Protein AF-A0A7R9LBC0-F1 (afdb_monomer_lite)

InterPro domains:
  IPR001597 Aromatic amino acid beta-eliminating lyase/threonine aldolase [PF01212] (1-96)
  IPR015421 Pyridoxal phosphate-dependent transferase, major domain [G3DSA:3.40.640.10] (1-80)
  IPR015424 Pyridoxal phosphate-dependent transferase [SSF53383] (1-97)

Radius of gyration: 15.35 Å; chains: 1; bounding box: 32×30×43 Å

Foldseek 3Di:
DEPQPLLLVCLVVVNDSCRVCVVPQKYKYWCVDQLPQVGDIDIDHDPVVVVVVVVVCVVVPVPDDVCVVRCVSSVVSVVPRSNCSVVVVVVVVVVVVD

Structure (mmCIF, N/CA/C/O backbone):
data_AF-A0A7R9LBC0-F1
#
_entry.id   AF-A0A7R9LBC0-F1
#
loop_
_atom_site.group_PDB
_atom_site.id
_atom_site.type_symbol
_atom_site.label_atom_id
_atom_site.label_alt_id
_atom_site.label_comp_id
_atom_site.label_asym_id
_atom_site.label_entity_id
_atom_site.label_seq_id
_atom_site.pdbx_PDB_ins_code
_atom_site.Cartn_x
_atom_site.Cartn_y
_atom_site.Cartn_z
_atom_site.occupancy
_atom_site.B_iso_or_equiv
_atom_site.auth_seq_id
_atom_site.auth_comp_id
_atom_site.auth_asym_id
_atom_site.auth_atom_id
_atom_site.pdbx_PDB_model_num
ATOM 1 N N . MET A 1 1 ? -5.885 -10.449 4.387 1.00 94.44 1 MET A N 1
ATOM 2 C CA . MET A 1 1 ? -4.957 -10.825 3.301 1.00 94.44 1 MET A CA 1
ATOM 3 C C . MET A 1 1 ? -3.695 -9.987 3.382 1.00 94.44 1 MET A C 1
ATOM 5 O O . MET A 1 1 ? -3.798 -8.767 3.502 1.00 94.44 1 MET A O 1
ATOM 9 N N . ASP A 1 2 ? -2.527 -10.626 3.306 1.00 97.1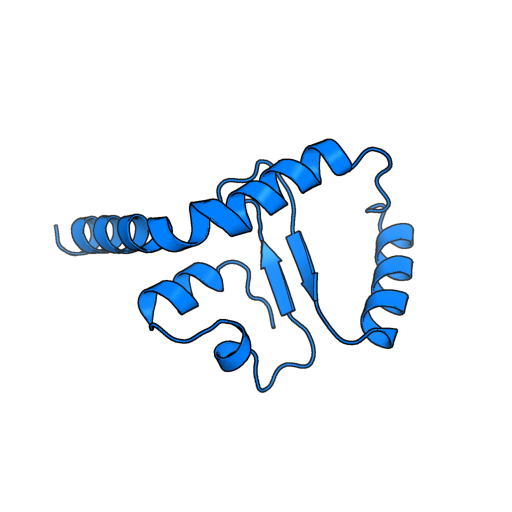2 2 ASP A N 1
ATOM 10 C CA . ASP A 1 2 ? -1.287 -9.917 2.987 1.00 97.12 2 ASP A CA 1
ATOM 11 C C . ASP A 1 2 ? -1.244 -9.658 1.476 1.00 97.12 2 ASP A C 1
ATOM 13 O O . ASP A 1 2 ? -1.139 -10.574 0.665 1.00 97.12 2 ASP A O 1
ATOM 17 N N . GLY A 1 3 ? -1.399 -8.392 1.107 1.00 96.94 3 GLY A N 1
ATOM 18 C CA . GLY A 1 3 ? -1.359 -7.886 -0.254 1.00 96.94 3 GLY A CA 1
ATOM 19 C C . GLY A 1 3 ? -0.141 -7.002 -0.502 1.00 96.94 3 GLY A C 1
ATOM 20 O O . GLY A 1 3 ? -0.249 -6.017 -1.229 1.00 96.94 3 GLY A O 1
ATOM 21 N N . ALA A 1 4 ? 1.024 -7.319 0.076 1.00 97.38 4 ALA A N 1
ATOM 22 C CA . ALA A 1 4 ? 2.254 -6.535 -0.082 1.00 97.38 4 ALA A CA 1
ATOM 23 C C . ALA A 1 4 ? 2.584 -6.141 -1.539 1.00 97.38 4 ALA A C 1
ATOM 25 O O . ALA A 1 4 ? 3.193 -5.094 -1.755 1.00 97.38 4 ALA A O 1
ATOM 26 N N . ARG A 1 5 ? 2.182 -6.956 -2.527 1.00 97.12 5 ARG A N 1
ATOM 27 C CA . ARG A 1 5 ? 2.307 -6.695 -3.976 1.00 97.12 5 ARG A CA 1
ATOM 28 C C . ARG A 1 5 ? 0.971 -6.835 -4.728 1.00 97.12 5 ARG A C 1
ATOM 30 O O . ARG A 1 5 ? 0.942 -7.266 -5.876 1.00 97.12 5 ARG A O 1
ATOM 37 N N . ILE A 1 6 ? -0.150 -6.487 -4.092 1.00 98.00 6 ILE A N 1
ATOM 38 C CA . ILE A 1 6 ? -1.495 -6.673 -4.669 1.00 98.00 6 ILE A CA 1
ATOM 39 C C . ILE A 1 6 ? -1.691 -5.938 -6.004 1.00 98.00 6 ILE A C 1
ATOM 41 O O . ILE A 1 6 ? -2.349 -6.456 -6.901 1.00 98.00 6 ILE A O 1
ATOM 45 N N 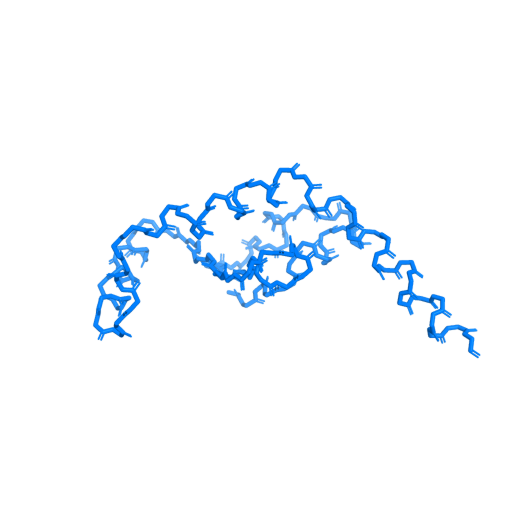. PHE A 1 7 ? -1.064 -4.771 -6.178 1.00 98.25 7 PHE A N 1
ATOM 46 C CA . PHE A 1 7 ? -1.149 -4.002 -7.423 1.00 98.25 7 PHE A CA 1
ATOM 47 C C . PHE A 1 7 ? -0.407 -4.671 -8.585 1.00 98.25 7 PHE A C 1
ATOM 49 O O . PHE A 1 7 ? -0.888 -4.620 -9.711 1.00 98.25 7 PHE A O 1
ATOM 56 N N . ASN A 1 8 ? 0.698 -5.379 -8.322 1.00 98.06 8 ASN A N 1
ATOM 57 C CA . ASN A 1 8 ? 1.351 -6.212 -9.334 1.00 98.06 8 ASN A CA 1
ATOM 58 C C . ASN A 1 8 ? 0.404 -7.328 -9.798 1.00 98.06 8 ASN A C 1
ATOM 60 O O . ASN A 1 8 ? 0.219 -7.527 -10.995 1.00 98.06 8 ASN A O 1
ATOM 64 N N . ALA A 1 9 ? -0.254 -8.014 -8.858 1.00 97.62 9 ALA A N 1
ATOM 65 C CA . ALA A 1 9 ? -1.226 -9.052 -9.195 1.00 97.62 9 ALA A CA 1
ATOM 66 C C . ALA A 1 9 ? -2.399 -8.487 -10.014 1.00 97.62 9 ALA A C 1
ATOM 68 O O . ALA A 1 9 ? -2.755 -9.056 -11.045 1.00 97.62 9 ALA A O 1
ATOM 69 N N . SER A 1 10 ? -2.946 -7.339 -9.605 1.00 98.19 10 SER A N 1
ATOM 70 C CA . SER A 1 10 ? -4.028 -6.658 -10.322 1.00 98.19 10 SER A CA 1
ATOM 71 C C . SER A 1 10 ? -3.630 -6.290 -11.753 1.00 98.19 10 SER A C 1
ATOM 73 O O . SER A 1 10 ? -4.319 -6.671 -12.694 1.00 98.19 10 SER A O 1
ATOM 75 N N . ILE A 1 11 ? -2.464 -5.666 -11.940 1.00 97.88 11 ILE A N 1
ATOM 76 C CA . ILE A 1 11 ? -1.957 -5.292 -13.266 1.00 97.88 11 ILE A CA 1
ATOM 77 C C . ILE A 1 11 ? -1.672 -6.514 -14.143 1.00 97.88 11 ILE A C 1
ATOM 79 O O . ILE A 1 11 ? -1.997 -6.503 -15.326 1.00 97.88 11 ILE A O 1
ATOM 83 N N . LYS A 1 12 ? -1.082 -7.587 -13.596 1.00 97.62 12 LYS A N 1
ATOM 84 C CA . LYS A 1 12 ? -0.762 -8.785 -14.391 1.00 97.62 12 LYS A CA 1
ATOM 85 C C . LYS A 1 12 ? -2.012 -9.534 -14.849 1.00 97.62 12 LYS A C 1
ATOM 87 O O . LYS A 1 12 ? -2.007 -10.104 -15.936 1.00 97.62 12 LYS A O 1
ATOM 92 N N . THR A 1 13 ? -3.036 -9.581 -14.003 1.00 97.50 13 THR A N 1
ATOM 93 C CA . THR A 1 13 ? -4.253 -10.368 -14.250 1.00 97.50 13 THR A CA 1
ATOM 94 C C . THR A 1 13 ? -5.368 -9.562 -14.911 1.00 97.50 13 THR A C 1
ATOM 96 O O . THR A 1 13 ? -6.324 -10.156 -15.398 1.00 97.50 13 THR A O 1
ATOM 99 N N . GLY A 1 14 ? -5.285 -8.228 -14.907 1.00 97.44 14 GLY A N 1
ATOM 100 C CA . GLY A 1 14 ? -6.384 -7.348 -15.315 1.00 97.44 14 GLY A CA 1
ATOM 101 C C . GLY A 1 14 ? -7.579 -7.376 -14.353 1.00 97.44 14 GLY A C 1
ATOM 102 O O . GLY A 1 14 ? -8.627 -6.811 -14.653 1.00 97.44 14 GLY A O 1
ATOM 103 N N . VAL A 1 15 ? -7.449 -8.039 -13.199 1.00 98.19 15 VAL A N 1
ATOM 104 C CA . VAL A 1 15 ? -8.502 -8.131 -12.186 1.00 98.19 15 VAL A CA 1
ATOM 105 C C . VAL A 1 15 ? -8.349 -6.972 -11.211 1.00 98.19 15 VAL A C 1
ATOM 107 O O . VAL A 1 15 ? -7.261 -6.723 -10.689 1.00 98.19 15 VAL A O 1
ATOM 110 N N . SER A 1 16 ? -9.440 -6.262 -10.939 1.00 97.81 16 SER A N 1
ATOM 111 C CA . SER A 1 16 ? -9.438 -5.151 -9.992 1.00 97.81 16 SER A CA 1
ATOM 112 C C . SER A 1 16 ? -9.121 -5.618 -8.565 1.00 97.81 16 SER A C 1
ATOM 114 O O . SER A 1 16 ? -9.440 -6.742 -8.168 1.00 97.81 16 SER A O 1
ATOM 116 N N . VAL A 1 17 ? -8.478 -4.755 -7.771 1.00 97.69 17 VAL A N 1
ATOM 117 C CA . VAL A 1 17 ? -8.055 -5.100 -6.402 1.00 97.69 17 VAL A CA 1
ATOM 118 C C . VAL A 1 17 ? -9.240 -5.5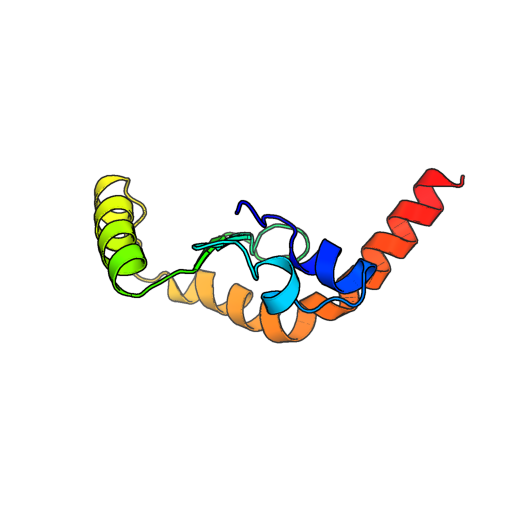30 -5.534 1.00 97.69 17 VAL A C 1
ATOM 120 O O . VAL A 1 17 ? -9.113 -6.516 -4.815 1.00 97.69 17 VAL A O 1
ATOM 123 N N . ASP A 1 18 ? -10.390 -4.853 -5.635 1.00 96.62 18 ASP A N 1
ATOM 124 C CA . ASP A 1 18 ? -11.623 -5.188 -4.906 1.00 96.62 18 ASP A CA 1
ATOM 125 C C . ASP A 1 18 ? -12.101 -6.617 -5.199 1.00 96.62 18 ASP A C 1
ATOM 127 O O . ASP A 1 18 ? -12.505 -7.339 -4.288 1.00 96.62 18 ASP A O 1
ATOM 131 N N . ARG A 1 19 ? -11.967 -7.066 -6.452 1.00 98.06 19 ARG A N 1
ATOM 132 C CA . ARG A 1 19 ? -12.339 -8.419 -6.853 1.00 98.06 19 ARG A CA 1
ATOM 133 C C . ARG A 1 19 ? -11.346 -9.457 -6.345 1.00 98.06 19 ARG A C 1
ATOM 135 O O . ARG A 1 19 ? -11.779 -10.533 -5.939 1.00 98.06 19 ARG A O 1
ATOM 142 N N . ILE A 1 20 ? -10.049 -9.140 -6.314 1.00 98.00 20 ILE A N 1
ATOM 143 C CA . ILE A 1 20 ? -9.029 -10.035 -5.738 1.00 98.00 20 ILE A CA 1
ATOM 144 C C . ILE A 1 20 ? -9.293 -10.254 -4.243 1.00 98.00 20 ILE A C 1
ATOM 146 O O . ILE A 1 20 ? -9.177 -11.375 -3.755 1.00 98.00 20 ILE A O 1
ATOM 150 N N . ILE A 1 21 ? -9.691 -9.206 -3.517 1.00 97.62 21 ILE A N 1
ATOM 151 C CA . ILE A 1 21 ? -9.918 -9.276 -2.066 1.00 97.62 21 ILE A CA 1
ATOM 152 C C . ILE A 1 21 ? -11.353 -9.633 -1.669 1.00 97.62 21 ILE A C 1
ATOM 154 O O . ILE A 1 21 ? -11.673 -9.557 -0.486 1.00 97.62 21 ILE A O 1
ATOM 158 N N . LYS A 1 22 ? -12.221 -10.021 -2.612 1.00 97.19 22 LYS A N 1
ATOM 159 C CA . LYS A 1 22 ? -13.665 -10.206 -2.368 1.00 97.19 22 LYS A CA 1
ATOM 160 C C . LYS A 1 22 ? -13.982 -11.101 -1.162 1.00 97.19 22 LYS A C 1
ATOM 162 O O . LYS A 1 22 ? -14.948 -10.847 -0.453 1.00 97.19 22 LYS A O 1
ATOM 167 N N . ASN A 1 23 ? -13.164 -12.127 -0.928 1.00 97.00 23 ASN A N 1
ATOM 168 C CA . ASN A 1 23 ? -13.350 -13.102 0.151 1.00 97.00 23 ASN A CA 1
ATOM 169 C C . ASN A 1 23 ? -12.430 -12.830 1.356 1.00 97.00 23 ASN A C 1
ATOM 171 O O . ASN A 1 23 ? -12.028 -13.757 2.053 1.00 97.00 23 ASN A O 1
ATOM 175 N N . CYS A 1 24 ? -12.009 -11.581 1.561 1.00 97.62 24 CYS A N 1
ATOM 176 C CA . CYS A 1 24 ? -11.119 -11.181 2.645 1.00 97.62 24 CYS A CA 1
ATOM 177 C C . CYS A 1 24 ? -11.731 -10.036 3.456 1.00 97.62 24 CYS A C 1
ATOM 179 O O . CYS A 1 24 ? -12.026 -8.975 2.915 1.00 97.62 24 CYS A O 1
ATOM 181 N N . ASP A 1 25 ? -11.812 -10.199 4.777 1.00 97.69 25 ASP A N 1
ATOM 182 C CA . ASP A 1 25 ? -12.354 -9.165 5.678 1.00 97.69 25 ASP A CA 1
ATOM 183 C C . ASP A 1 25 ? -11.441 -7.938 5.831 1.00 97.69 25 ASP A C 1
ATOM 185 O O . ASP A 1 25 ? -11.862 -6.860 6.261 1.00 97.69 25 ASP A O 1
ATOM 189 N N . SER A 1 26 ? -10.152 -8.115 5.538 1.00 98.19 26 SER A N 1
ATOM 190 C CA . SER A 1 26 ? -9.138 -7.070 5.628 1.00 98.19 26 SER A CA 1
ATOM 191 C C . SER A 1 26 ? -8.010 -7.287 4.625 1.00 98.19 26 SER A C 1
ATOM 193 O O . SER A 1 26 ? -7.694 -8.413 4.227 1.00 98.19 26 SER A O 1
ATOM 195 N N . LEU A 1 27 ? -7.363 -6.191 4.250 1.00 98.38 27 LEU A N 1
ATOM 196 C CA . LEU A 1 27 ? -6.221 -6.139 3.348 1.00 98.38 27 LEU A CA 1
ATOM 197 C C . LEU A 1 27 ? -5.125 -5.305 4.006 1.00 98.38 27 LEU A C 1
ATOM 199 O O . LEU A 1 27 ? -5.393 -4.205 4.480 1.00 98.38 27 LEU A O 1
ATOM 203 N N . SER A 1 28 ? -3.883 -5.775 3.962 1.00 98.19 28 SER A N 1
ATOM 204 C CA . SER A 1 28 ? -2.729 -4.887 4.100 1.00 98.19 28 SER A CA 1
ATOM 205 C C . SER A 1 28 ? -1.935 -4.856 2.805 1.00 98.19 28 SER A C 1
ATOM 207 O O . SER A 1 28 ? -1.766 -5.890 2.172 1.00 98.19 28 SER A O 1
ATOM 209 N N . PHE A 1 29 ? -1.443 -3.688 2.403 1.00 98.31 29 PHE A N 1
ATOM 210 C CA . PHE A 1 29 ? -0.542 -3.563 1.259 1.00 98.31 29 PHE A CA 1
ATOM 211 C C . PHE A 1 29 ? 0.581 -2.568 1.540 1.00 98.31 29 PHE A C 1
ATOM 213 O O . PHE A 1 29 ? 0.469 -1.691 2.400 1.00 98.31 29 PHE A O 1
ATOM 220 N N . CYS A 1 30 ? 1.685 -2.708 0.808 1.00 98.12 30 CYS A N 1
ATOM 221 C CA . CYS A 1 30 ? 2.866 -1.872 0.984 1.00 98.12 30 CYS A CA 1
ATOM 222 C C . CYS A 1 30 ? 2.915 -0.748 -0.049 1.00 98.12 30 CYS A C 1
ATOM 224 O O . CYS A 1 30 ? 2.690 -0.974 -1.234 1.00 98.12 30 CYS A O 1
ATOM 226 N N . LEU A 1 31 ? 3.294 0.442 0.410 1.00 98.19 31 LEU A N 1
ATOM 227 C CA . LEU A 1 31 ? 3.619 1.588 -0.438 1.00 98.19 31 LEU A CA 1
ATOM 228 C C . LEU A 1 31 ? 5.110 1.578 -0.818 1.00 98.19 31 LEU A C 1
ATOM 230 O O . LEU A 1 31 ? 5.489 2.014 -1.898 1.00 98.19 31 LEU A O 1
ATOM 234 N N . SER A 1 32 ? 5.964 1.011 0.035 1.00 97.56 32 SER A N 1
ATOM 235 C CA . SER A 1 32 ? 7.423 1.010 -0.134 1.00 97.56 32 SER A CA 1
ATOM 236 C C . SER A 1 32 ? 7.999 -0.194 -0.887 1.00 97.56 32 SER A C 1
ATOM 238 O O . SER A 1 32 ? 9.091 -0.669 -0.587 1.00 97.56 32 SER A O 1
ATOM 240 N N . LYS A 1 33 ? 7.229 -0.752 -1.826 1.00 96.50 33 LYS A N 1
ATOM 241 C CA . LYS A 1 33 ? 7.668 -1.834 -2.726 1.00 96.50 33 LYS A CA 1
ATOM 242 C C . LYS A 1 33 ? 7.599 -1.346 -4.175 1.00 96.50 33 LYS A C 1
ATOM 244 O O . LYS A 1 33 ? 8.157 -0.298 -4.468 1.00 96.50 33 LYS A O 1
ATOM 249 N N . GLY A 1 34 ? 6.879 -2.042 -5.061 1.00 95.06 34 GLY A N 1
ATOM 250 C CA . GLY A 1 34 ? 6.744 -1.650 -6.474 1.00 95.06 34 GLY A CA 1
ATOM 251 C C . GLY A 1 34 ? 6.145 -0.252 -6.684 1.00 95.06 34 GLY A C 1
ATOM 252 O O . GLY A 1 34 ? 6.387 0.377 -7.703 1.00 95.06 34 GLY A O 1
ATOM 253 N N . LEU A 1 35 ? 5.417 0.276 -5.694 1.00 96.94 35 LEU A N 1
ATOM 254 C CA . LEU A 1 35 ? 4.881 1.638 -5.734 1.00 96.94 35 LEU A CA 1
ATOM 255 C C . LEU A 1 35 ? 5.938 2.736 -5.497 1.00 96.94 35 LEU A C 1
ATOM 257 O O . LEU A 1 35 ? 5.666 3.901 -5.779 1.00 96.94 35 LEU A O 1
ATOM 261 N N . GLY A 1 36 ? 7.139 2.389 -5.022 1.00 96.38 36 GLY A N 1
ATOM 262 C CA . GLY A 1 36 ? 8.285 3.301 -4.963 1.00 96.38 36 GLY A CA 1
ATOM 263 C C . GLY A 1 36 ? 8.256 4.350 -3.848 1.00 96.38 36 GLY A C 1
ATOM 264 O O . GLY A 1 36 ? 9.029 5.303 -3.902 1.00 96.38 36 GLY A O 1
ATOM 265 N N . CYS A 1 37 ? 7.389 4.225 -2.837 1.00 98.00 37 CYS A N 1
ATOM 266 C CA . CYS A 1 37 ? 7.419 5.142 -1.694 1.00 98.00 37 CYS A CA 1
ATOM 267 C C . CYS A 1 37 ? 8.610 4.838 -0.763 1.00 98.00 37 CYS A C 1
ATOM 269 O O . CYS A 1 37 ? 9.006 3.681 -0.635 1.00 98.00 37 CYS A O 1
ATOM 271 N N . PRO A 1 38 ? 9.150 5.833 -0.038 1.00 96.88 38 PRO A N 1
ATOM 272 C CA . PRO A 1 38 ? 10.280 5.605 0.869 1.00 96.88 38 PRO A CA 1
ATOM 273 C C . PRO A 1 38 ? 9.919 4.684 2.045 1.00 96.88 38 PRO A C 1
ATOM 275 O O . PRO A 1 38 ? 10.716 3.860 2.480 1.00 96.88 38 PRO A O 1
ATOM 278 N N . ILE A 1 39 ? 8.696 4.807 2.559 1.00 97.75 39 ILE A N 1
ATOM 279 C CA . ILE A 1 39 ? 8.173 4.024 3.677 1.00 97.75 39 ILE A CA 1
ATOM 280 C C . ILE A 1 39 ? 6.651 3.955 3.570 1.00 97.75 39 ILE A C 1
ATOM 282 O O . ILE A 1 39 ? 6.015 4.818 2.965 1.00 97.75 39 ILE A O 1
ATOM 286 N N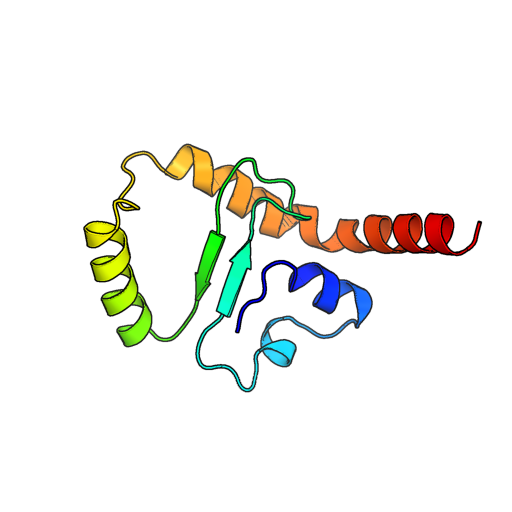 . GLY A 1 40 ? 6.065 2.938 4.194 1.00 96.69 40 GLY A N 1
ATOM 287 C CA . GLY A 1 40 ? 4.646 2.919 4.514 1.00 96.69 40 GLY A CA 1
ATOM 288 C C . GLY A 1 40 ? 3.935 1.654 4.061 1.00 96.69 40 GLY A C 1
ATOM 289 O O . GLY A 1 40 ? 4.262 1.021 3.053 1.00 96.69 40 GLY A O 1
ATOM 290 N N . SER A 1 41 ? 2.906 1.316 4.819 1.00 97.81 41 SER A N 1
ATOM 291 C CA . SER A 1 41 ? 1.905 0.315 4.487 1.00 97.81 41 SER A CA 1
ATOM 292 C C . SER A 1 41 ? 0.534 0.836 4.896 1.00 97.81 41 SER A C 1
ATOM 294 O O . SER A 1 41 ? 0.409 1.716 5.752 1.00 97.81 41 SER A O 1
ATOM 296 N N . VAL A 1 42 ? -0.500 0.307 4.256 1.00 98.12 42 VAL A N 1
ATOM 297 C CA . VAL A 1 42 ? -1.892 0.638 4.550 1.00 98.12 42 VAL A CA 1
ATOM 298 C C . VAL A 1 42 ? -2.589 -0.630 5.009 1.00 98.12 42 VAL A C 1
ATOM 300 O O . VAL A 1 42 ? -2.375 -1.704 4.447 1.00 98.12 42 VAL A O 1
ATOM 303 N N . LEU A 1 43 ? -3.409 -0.500 6.048 1.00 98.50 43 LEU A N 1
ATOM 304 C CA . LEU A 1 43 ? -4.326 -1.531 6.510 1.00 98.50 43 LEU A CA 1
ATOM 305 C C . LEU A 1 43 ? -5.754 -1.063 6.219 1.00 98.50 43 LEU A C 1
ATOM 307 O O . LEU A 1 43 ? -6.136 0.042 6.599 1.00 98.50 43 LEU A O 1
ATOM 311 N N . VAL A 1 44 ? -6.524 -1.911 5.551 1.00 98.06 44 VAL A N 1
ATOM 312 C CA . VAL A 1 44 ? -7.894 -1.667 5.099 1.00 98.06 44 VAL A CA 1
ATOM 313 C C . VAL A 1 44 ? -8.793 -2.764 5.660 1.00 98.06 44 VAL A C 1
ATOM 315 O O . VAL A 1 44 ? -8.399 -3.927 5.734 1.00 98.06 44 VAL A O 1
ATOM 318 N N . GLY A 1 45 ? -10.002 -2.399 6.068 1.00 97.88 45 GLY A N 1
ATOM 319 C CA . GLY A 1 45 ? -11.010 -3.317 6.587 1.00 97.88 45 GLY A CA 1
ATOM 320 C C . GLY A 1 45 ? -12.208 -2.545 7.128 1.00 97.88 45 GLY A C 1
ATOM 321 O O . GLY A 1 45 ? -12.323 -1.334 6.929 1.00 97.88 45 GLY A O 1
ATOM 322 N N . SER A 1 46 ? -13.092 -3.235 7.844 1.00 98.38 46 SER A N 1
ATOM 323 C CA . SER A 1 46 ? -14.277 -2.610 8.437 1.00 98.38 46 SER A CA 1
ATOM 324 C C . SER A 1 46 ? -13.925 -1.533 9.475 1.00 98.38 46 SER A C 1
ATOM 326 O O . SER A 1 46 ? -12.877 -1.568 10.124 1.00 98.38 46 SER A O 1
ATOM 328 N N . LYS A 1 47 ? -14.833 -0.574 9.693 1.00 98.50 47 LYS A N 1
ATOM 329 C CA . LYS A 1 47 ? -14.645 0.497 10.688 1.00 98.50 47 LYS A CA 1
ATOM 330 C C . LYS A 1 47 ? -14.335 -0.038 12.102 1.00 98.50 47 LYS A C 1
ATOM 332 O O . LYS A 1 47 ? -13.359 0.441 12.685 1.00 98.50 47 LYS A O 1
ATOM 337 N N . PRO A 1 48 ? -15.053 -1.049 12.645 1.00 98.50 48 PRO A N 1
ATOM 338 C CA . PRO A 1 48 ? -14.713 -1.627 13.950 1.00 98.50 48 PRO A CA 1
ATOM 339 C C . PRO A 1 48 ? -13.327 -2.285 13.974 1.00 98.50 48 PRO A C 1
ATOM 341 O O . PRO A 1 48 ? -12.614 -2.203 14.975 1.00 98.50 48 PRO A O 1
ATOM 344 N N . PHE A 1 49 ? -12.918 -2.919 12.871 1.00 98.56 49 PHE A N 1
ATOM 345 C CA . PHE A 1 49 ? -11.588 -3.509 12.737 1.00 98.56 49 PHE A CA 1
ATOM 346 C C . PHE A 1 49 ? -10.491 -2.436 12.766 1.00 98.56 49 PHE A C 1
ATOM 348 O O . PHE A 1 49 ? -9.552 -2.537 13.557 1.00 98.56 49 PHE A O 1
ATOM 355 N N . ILE A 1 50 ? -10.647 -1.362 11.987 1.00 98.69 50 ILE A N 1
ATOM 356 C CA . ILE A 1 50 ? -9.681 -0.257 11.943 1.00 98.69 50 ILE A CA 1
ATOM 357 C C . ILE A 1 50 ? -9.588 0.473 13.288 1.00 98.69 50 ILE A C 1
ATOM 359 O O . ILE A 1 50 ? -8.491 0.833 13.710 1.00 98.69 50 ILE A O 1
ATOM 363 N N . GLN A 1 51 ? -10.694 0.636 14.019 1.00 98.50 51 GLN A N 1
ATOM 364 C CA . GLN A 1 51 ? -10.665 1.219 15.367 1.00 98.50 51 GLN A CA 1
ATOM 365 C C . GLN A 1 51 ? -9.784 0.409 16.332 1.00 98.50 51 GLN A C 1
ATOM 367 O O . GLN A 1 51 ? -8.965 0.990 17.051 1.00 98.50 51 GLN A O 1
ATOM 372 N N . ARG A 1 52 ? -9.886 -0.928 16.308 1.00 98.44 52 ARG A N 1
ATOM 373 C CA . ARG A 1 52 ? -8.997 -1.807 17.088 1.00 98.44 52 ARG A CA 1
ATOM 374 C C . ARG A 1 52 ? -7.549 -1.701 16.611 1.00 98.44 52 ARG A C 1
ATOM 376 O O . ARG A 1 52 ? -6.650 -1.533 17.432 1.00 98.44 52 ARG A O 1
ATOM 383 N N . ALA A 1 53 ? -7.326 -1.705 15.298 1.00 98.50 53 ALA A N 1
ATOM 384 C CA . ALA A 1 53 ? -5.991 -1.586 14.721 1.00 98.50 53 ALA A CA 1
ATOM 385 C C . ALA A 1 53 ? -5.297 -0.263 15.092 1.00 98.50 53 ALA A C 1
ATOM 387 O O . ALA A 1 53 ? -4.101 -0.260 15.370 1.00 98.50 53 ALA A O 1
ATOM 388 N N . ILE A 1 54 ? -6.026 0.856 15.177 1.00 98.38 54 ILE A N 1
ATOM 389 C CA . ILE A 1 54 ? -5.480 2.147 15.629 1.00 98.38 54 ILE A CA 1
ATOM 390 C C . ILE A 1 54 ? -4.989 2.064 17.079 1.00 98.38 54 ILE A C 1
ATOM 392 O O . ILE A 1 54 ? -3.935 2.625 17.392 1.00 98.38 54 ILE A O 1
ATOM 396 N N . ARG A 1 55 ? -5.716 1.362 17.961 1.00 98.25 55 ARG A N 1
ATOM 397 C CA . ARG A 1 55 ? -5.271 1.121 19.342 1.00 98.25 55 ARG A CA 1
ATOM 398 C C . ARG A 1 55 ? -3.983 0.301 19.353 1.00 98.25 55 ARG A C 1
ATOM 400 O O . ARG A 1 55 ? -3.013 0.738 19.964 1.00 98.25 55 ARG A O 1
ATOM 407 N N . CYS A 1 56 ? -3.944 -0.816 18.626 1.00 98.38 56 CYS A N 1
ATOM 408 C CA . CYS A 1 56 ? -2.741 -1.643 18.495 1.00 98.38 56 CYS A CA 1
ATOM 409 C C . CYS A 1 56 ? -1.557 -0.842 17.938 1.00 98.38 56 CYS A C 1
ATOM 411 O O . CYS A 1 56 ? -0.472 -0.888 18.504 1.00 98.38 56 CYS A O 1
ATOM 413 N N . ARG A 1 57 ? -1.770 -0.024 16.900 1.00 98.38 57 ARG A N 1
ATOM 414 C CA . ARG A 1 57 ? -0.739 0.843 16.312 1.00 98.38 57 ARG A CA 1
ATOM 415 C C . ARG A 1 57 ? -0.119 1.783 17.346 1.00 98.38 57 ARG A C 1
ATOM 417 O O . ARG A 1 57 ? 1.080 2.015 17.290 1.00 98.38 57 ARG A O 1
ATOM 424 N N . ARG A 1 58 ? -0.911 2.333 18.273 1.00 97.31 58 ARG A N 1
ATOM 425 C CA . ARG A 1 58 ? -0.387 3.181 19.359 1.00 97.31 58 ARG A CA 1
ATOM 426 C C . ARG A 1 58 ? 0.450 2.372 20.348 1.00 97.31 58 ARG A C 1
ATOM 428 O O . ARG A 1 58 ? 1.548 2.802 20.668 1.00 97.31 58 ARG A O 1
ATOM 435 N N . VAL A 1 59 ? -0.049 1.212 20.782 1.00 98.38 59 VAL A N 1
ATOM 436 C CA . VAL A 1 59 ? 0.654 0.321 21.726 1.00 98.38 59 VAL A CA 1
ATOM 437 C C . VAL A 1 59 ? 1.991 -0.158 21.154 1.00 98.38 59 VAL A C 1
ATOM 439 O O . VAL A 1 59 ? 2.985 -0.187 21.864 1.00 98.38 59 VAL A O 1
ATOM 442 N N . LEU A 1 60 ? 2.028 -0.466 19.857 1.00 98.31 60 LEU A N 1
ATOM 443 C CA . LEU A 1 60 ? 3.223 -0.928 19.147 1.00 98.31 60 LEU A CA 1
ATOM 444 C C . LEU A 1 60 ? 4.158 0.214 18.695 1.00 98.31 60 LEU A C 1
ATOM 446 O O . LEU A 1 60 ? 5.105 -0.035 17.958 1.00 98.31 60 LEU A O 1
ATOM 450 N N . GLY A 1 61 ? 3.886 1.471 19.067 1.00 97.88 61 GLY A N 1
ATOM 451 C CA . GLY A 1 61 ? 4.754 2.614 18.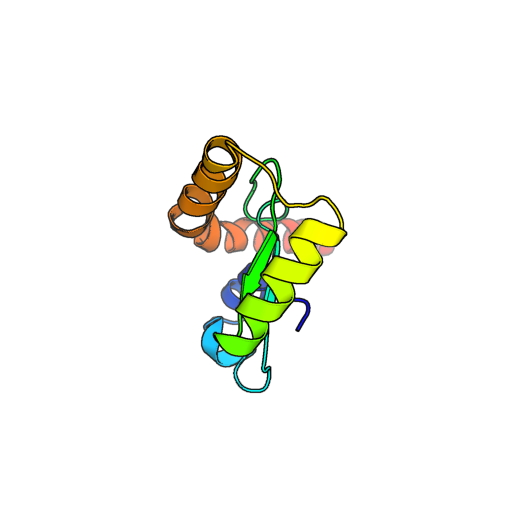746 1.00 97.88 61 GLY A CA 1
ATOM 452 C C . GLY A 1 61 ? 4.611 3.198 17.330 1.00 97.88 61 GLY A C 1
ATOM 453 O O . GLY A 1 61 ? 5.294 4.156 16.988 1.00 97.88 61 GLY A O 1
ATOM 454 N N . GLY A 1 62 ? 3.676 2.715 16.509 1.00 97.00 62 GLY A N 1
ATOM 455 C CA . GLY A 1 62 ? 3.414 3.227 15.152 1.00 97.00 62 GLY A CA 1
ATOM 456 C C . GLY A 1 62 ? 2.596 4.529 15.093 1.00 97.00 62 GLY A C 1
ATOM 457 O O . GLY A 1 62 ? 2.141 4.939 14.024 1.00 97.00 62 GLY A O 1
ATOM 458 N N . GLY A 1 63 ? 2.328 5.165 16.236 1.00 96.31 63 GLY A N 1
ATOM 459 C CA . GLY A 1 63 ? 1.549 6.401 16.364 1.00 96.31 63 GLY A CA 1
ATOM 460 C C . GLY A 1 63 ? 2.339 7.665 16.012 1.00 96.31 63 GLY A C 1
ATOM 461 O O . GLY A 1 63 ? 2.468 8.551 16.852 1.00 96.31 63 GLY A O 1
ATOM 462 N N . MET A 1 64 ? 2.859 7.747 14.788 1.00 96.62 64 MET A N 1
ATOM 463 C CA . MET A 1 64 ? 3.679 8.872 14.321 1.00 96.62 64 MET A CA 1
ATOM 464 C C . MET A 1 64 ? 2.901 10.200 14.306 1.00 96.62 64 MET A C 1
ATOM 466 O O . MET A 1 64 ? 1.681 10.216 14.132 1.00 96.62 64 MET A O 1
ATOM 470 N N . ARG A 1 65 ? 3.619 11.319 14.477 1.00 96.00 65 ARG A N 1
ATOM 471 C CA . ARG A 1 65 ? 3.047 12.676 14.511 1.00 96.00 65 ARG A CA 1
ATOM 472 C C . ARG A 1 65 ? 2.887 13.242 13.102 1.00 96.00 65 ARG A C 1
ATOM 474 O O . ARG A 1 65 ? 1.904 12.920 12.446 1.00 96.00 65 ARG A O 1
ATOM 481 N N . GLN A 1 66 ? 3.834 14.036 12.609 1.00 97.00 66 GLN A N 1
ATOM 482 C CA . GLN A 1 66 ? 3.799 14.663 11.282 1.00 97.00 66 GLN A CA 1
ATOM 483 C C . GLN A 1 66 ? 4.016 13.648 10.136 1.00 97.00 66 GLN A C 1
ATOM 485 O O . GLN A 1 66 ? 4.820 13.860 9.238 1.00 97.00 66 GLN A O 1
ATOM 490 N N . ALA A 1 67 ? 3.272 12.538 10.127 1.00 96.75 67 ALA A N 1
ATOM 491 C CA . ALA A 1 67 ? 3.362 11.462 9.141 1.00 96.75 67 ALA A CA 1
ATOM 492 C C . ALA A 1 67 ? 2.857 11.859 7.742 1.00 96.75 67 ALA A C 1
ATOM 494 O O . ALA A 1 67 ? 2.989 11.077 6.805 1.00 96.75 67 ALA A O 1
ATOM 495 N N . GLY A 1 68 ? 2.303 13.067 7.580 1.00 97.81 68 GLY A N 1
ATOM 496 C CA . GLY A 1 68 ? 1.859 13.593 6.287 1.00 97.81 68 GLY A CA 1
ATOM 497 C C . GLY A 1 68 ? 2.970 13.602 5.236 1.00 97.81 68 GLY A C 1
ATOM 498 O O . GLY A 1 68 ? 2.717 13.241 4.091 1.00 97.81 68 GLY A O 1
ATOM 499 N N . VAL A 1 69 ? 4.214 13.891 5.640 1.00 96.75 69 VAL A N 1
ATOM 500 C CA . VAL A 1 69 ? 5.386 13.846 4.745 1.00 96.75 69 VAL A CA 1
ATOM 501 C C . VAL A 1 69 ? 5.660 12.441 4.198 1.00 96.75 69 VAL A C 1
ATOM 503 O O . VAL A 1 69 ? 6.168 12.302 3.092 1.00 96.75 69 VAL A O 1
ATOM 506 N N . LEU A 1 70 ? 5.277 11.396 4.940 1.00 95.56 70 LEU A N 1
ATOM 507 C CA . LEU A 1 70 ? 5.406 9.996 4.522 1.00 95.56 70 LEU A CA 1
ATOM 508 C C . LEU A 1 70 ? 4.168 9.510 3.755 1.00 95.56 70 LEU A C 1
ATOM 510 O O . LEU A 1 70 ? 4.277 8.688 2.850 1.00 95.56 70 LEU A O 1
ATOM 514 N N . ALA A 1 71 ? 2.986 10.028 4.098 1.00 97.75 71 ALA A N 1
ATOM 515 C CA . ALA A 1 71 ? 1.727 9.671 3.449 1.00 97.75 71 ALA A CA 1
ATOM 516 C C . ALA A 1 71 ? 1.567 10.310 2.058 1.00 97.75 71 ALA A C 1
ATOM 518 O O . ALA A 1 71 ? 0.962 9.699 1.177 1.00 97.75 71 ALA A O 1
ATOM 519 N N . ALA A 1 72 ? 2.115 11.510 1.837 1.00 98.25 72 ALA A N 1
ATOM 520 C CA . ALA A 1 72 ? 1.998 12.231 0.570 1.00 98.25 72 ALA A CA 1
ATOM 521 C C . ALA A 1 72 ? 2.596 11.464 -0.633 1.00 98.25 72 ALA A C 1
ATOM 523 O O . ALA A 1 72 ? 1.879 11.302 -1.625 1.00 98.25 72 ALA A O 1
ATOM 524 N N . PRO A 1 73 ? 3.815 10.886 -0.557 1.00 97.81 73 PRO A N 1
ATOM 525 C CA . PRO A 1 73 ? 4.320 9.982 -1.593 1.00 97.81 73 PRO A CA 1
ATOM 526 C C . PRO A 1 73 ? 3.408 8.775 -1.839 1.00 97.81 73 PRO A C 1
ATOM 528 O O . PRO A 1 73 ? 3.278 8.332 -2.975 1.00 97.81 73 PRO A O 1
ATOM 531 N N . GLY A 1 74 ? 2.748 8.265 -0.793 1.00 98.12 74 GLY A N 1
ATOM 532 C CA . GLY A 1 74 ? 1.771 7.180 -0.899 1.00 98.12 74 GLY A CA 1
ATOM 533 C C . GLY A 1 74 ? 0.565 7.548 -1.760 1.00 98.12 74 GLY A C 1
ATOM 534 O O . GLY A 1 74 ? 0.186 6.793 -2.653 1.00 98.12 74 GLY A O 1
ATOM 535 N N . LEU A 1 75 ? -0.011 8.731 -1.531 1.00 98.06 75 LEU A N 1
ATOM 536 C CA . LEU A 1 75 ? -1.115 9.252 -2.343 1.00 98.06 75 LEU A CA 1
ATOM 537 C C . LEU A 1 75 ? -0.696 9.481 -3.797 1.00 98.06 75 LEU A C 1
ATOM 539 O O . LEU A 1 75 ? -1.455 9.149 -4.704 1.00 98.06 75 LEU A O 1
ATOM 543 N N . PHE A 1 76 ? 0.507 10.018 -4.015 1.00 98.38 76 PHE A N 1
ATOM 544 C CA . PHE A 1 76 ? 1.066 10.180 -5.355 1.00 98.38 76 PHE A CA 1
ATOM 545 C C . PHE A 1 76 ? 1.221 8.822 -6.054 1.00 98.38 76 PHE A C 1
ATOM 547 O O . PHE A 1 76 ? 0.720 8.624 -7.160 1.00 98.38 76 PHE A O 1
ATOM 554 N N . ALA A 1 77 ? 1.842 7.847 -5.391 1.00 98.06 77 ALA A N 1
ATOM 555 C CA . ALA A 1 77 ? 2.103 6.539 -5.976 1.00 98.06 77 ALA A CA 1
ATOM 556 C C . ALA A 1 77 ? 0.820 5.771 -6.322 1.00 98.06 77 ALA A C 1
ATOM 558 O O . ALA A 1 77 ? 0.750 5.149 -7.379 1.00 98.06 77 ALA A O 1
ATOM 559 N N . LEU A 1 78 ? -0.221 5.852 -5.487 1.00 97.44 78 LEU A N 1
ATOM 560 C CA . LEU A 1 78 ? -1.516 5.231 -5.785 1.00 97.44 78 LEU A CA 1
ATOM 561 C C . LEU A 1 78 ? -2.215 5.844 -7.008 1.00 97.44 78 LEU A C 1
ATOM 563 O O . LEU A 1 78 ? -3.044 5.178 -7.616 1.00 97.44 78 LEU A O 1
ATOM 567 N N . ARG A 1 79 ? -1.891 7.089 -7.376 1.00 97.50 79 ARG A N 1
ATOM 568 C CA . ARG A 1 79 ? -2.466 7.768 -8.549 1.00 97.50 79 ARG A CA 1
ATOM 569 C C . ARG A 1 79 ? -1.638 7.593 -9.818 1.00 97.50 79 ARG A C 1
ATOM 571 O O . ARG A 1 79 ? -2.208 7.608 -10.899 1.00 97.50 79 ARG A O 1
ATOM 578 N N . HIS A 1 80 ? -0.320 7.448 -9.693 1.00 97.75 80 HIS A N 1
ATOM 579 C CA . HIS A 1 80 ? 0.593 7.538 -10.839 1.00 97.75 80 HIS A CA 1
ATOM 580 C C . HIS A 1 80 ? 1.455 6.289 -11.065 1.00 97.75 80 HIS A C 1
ATOM 582 O O . HIS A 1 80 ? 1.897 6.046 -12.185 1.00 97.75 80 HIS A O 1
ATOM 588 N N . ASN A 1 81 ? 1.700 5.474 -10.034 1.00 97.94 81 ASN A N 1
ATOM 589 C CA . ASN A 1 81 ? 2.703 4.406 -10.101 1.00 97.94 81 ASN A CA 1
ATOM 590 C C . ASN A 1 81 ? 2.109 3.000 -10.268 1.00 97.94 81 ASN A C 1
ATOM 592 O O . ASN A 1 81 ? 2.869 2.057 -10.465 1.00 97.94 81 ASN A O 1
ATOM 596 N N . ILE A 1 82 ? 0.786 2.825 -10.196 1.00 97.88 82 ILE A N 1
ATOM 597 C CA . ILE A 1 82 ? 0.174 1.495 -10.346 1.00 97.88 82 ILE A CA 1
ATOM 598 C C . ILE A 1 82 ? 0.338 0.985 -11.782 1.00 97.88 82 ILE A C 1
ATOM 600 O O . ILE A 1 82 ? 0.807 -0.133 -11.981 1.00 97.88 82 ILE A O 1
ATOM 604 N N . GLU A 1 83 ? -0.000 1.799 -12.784 1.00 97.12 83 GLU A N 1
ATOM 605 C CA . GLU A 1 83 ? 0.002 1.352 -14.181 1.00 97.12 83 GLU A CA 1
ATOM 606 C C . GLU A 1 83 ? 1.391 0.915 -14.638 1.00 97.12 83 GLU A C 1
ATOM 608 O O . GLU A 1 83 ? 1.522 -0.154 -15.228 1.00 97.12 83 GLU A O 1
ATOM 613 N N . ARG A 1 84 ? 2.449 1.663 -14.293 1.00 96.94 84 ARG A N 1
ATOM 614 C CA . ARG A 1 84 ? 3.836 1.351 -14.689 1.00 96.94 84 ARG A CA 1
ATOM 615 C C . ARG A 1 84 ? 4.350 -0.016 -14.220 1.00 96.94 84 ARG A C 1
ATOM 617 O O . ARG A 1 84 ? 5.344 -0.476 -14.769 1.00 96.94 84 ARG A O 1
ATOM 624 N N . LEU A 1 85 ? 3.685 -0.692 -13.275 1.00 97.94 85 LEU A N 1
ATOM 625 C CA . LEU A 1 85 ? 4.058 -2.045 -12.832 1.00 97.94 85 LEU A CA 1
ATOM 626 C C . LEU A 1 85 ? 4.024 -3.079 -13.975 1.00 97.94 85 LEU A C 1
ATOM 628 O O . LEU A 1 85 ? 4.642 -4.138 -13.867 1.00 97.94 85 LEU A O 1
ATOM 632 N N . HIS A 1 86 ? 3.346 -2.791 -15.094 1.00 97.88 86 HIS A N 1
ATOM 633 C CA . HIS A 1 86 ? 3.424 -3.637 -16.289 1.00 97.88 86 HIS A CA 1
ATOM 634 C C . HIS A 1 86 ? 4.845 -3.685 -16.878 1.00 97.88 86 HIS A C 1
ATOM 636 O O . HIS A 1 86 ? 5.256 -4.728 -17.391 1.00 97.88 86 HIS A O 1
ATOM 642 N N . LEU A 1 87 ? 5.609 -2.590 -16.768 1.00 98.06 87 LEU A N 1
ATOM 643 C CA . LEU A 1 87 ? 7.009 -2.534 -17.194 1.00 98.06 87 LEU A CA 1
ATOM 644 C C . LEU A 1 87 ? 7.871 -3.445 -16.322 1.00 98.06 87 LEU A C 1
ATOM 646 O O . LEU A 1 87 ? 8.693 -4.186 -16.853 1.00 98.06 87 LEU A O 1
ATOM 650 N N . ASP A 1 88 ? 7.620 -3.471 -15.010 1.00 97.62 88 ASP A N 1
ATOM 651 C CA . ASP A 1 88 ? 8.330 -4.361 -14.087 1.00 97.62 88 ASP A CA 1
ATOM 652 C C . ASP A 1 88 ? 8.102 -5.833 -14.461 1.00 97.62 88 ASP A C 1
ATOM 654 O O . ASP A 1 88 ? 9.049 -6.616 -14.507 1.00 97.62 88 ASP A O 1
ATOM 658 N N . HIS A 1 89 ? 6.866 -6.218 -14.809 1.00 97.88 89 HIS A N 1
ATOM 659 C CA . HIS A 1 89 ? 6.583 -7.573 -15.300 1.00 97.88 89 HIS A CA 1
ATOM 660 C C . HIS A 1 89 ? 7.290 -7.875 -16.622 1.00 97.88 89 HIS A C 1
ATOM 662 O O . HIS A 1 89 ? 7.809 -8.977 -16.792 1.00 97.88 89 HIS A O 1
ATOM 668 N N . LYS A 1 90 ? 7.317 -6.914 -17.556 1.00 98.19 90 LYS A N 1
ATOM 669 C CA . LYS A 1 90 ? 8.025 -7.060 -18.835 1.00 98.19 90 LYS A CA 1
ATOM 670 C C . LYS A 1 90 ? 9.516 -7.294 -18.600 1.00 98.19 90 LYS A C 1
ATOM 672 O O . LYS A 1 90 ? 10.084 -8.210 -19.182 1.00 98.19 90 LYS A O 1
ATOM 677 N N . HIS A 1 91 ? 10.138 -6.501 -17.732 1.00 97.94 91 HIS A N 1
ATOM 678 C CA . HIS A 1 91 ? 11.558 -6.624 -17.405 1.00 97.94 91 HIS A CA 1
ATOM 679 C C . HIS A 1 91 ? 11.864 -7.949 -16.707 1.00 97.94 91 HIS A C 1
ATOM 681 O O . HIS A 1 91 ? 12.790 -8.643 -17.112 1.00 97.94 91 HIS A O 1
ATOM 687 N N . ALA A 1 92 ? 11.046 -8.347 -15.729 1.00 97.75 92 ALA A N 1
ATOM 688 C CA . ALA A 1 92 ? 11.193 -9.639 -15.066 1.00 97.75 92 ALA A CA 1
ATOM 689 C C . ALA A 1 92 ? 11.081 -10.815 -16.052 1.00 97.75 92 ALA A C 1
ATOM 691 O O . ALA A 1 92 ? 11.855 -11.762 -15.963 1.00 97.75 92 ALA A O 1
ATOM 692 N N . PHE A 1 93 ? 10.162 -10.741 -17.021 1.00 97.81 93 PHE A N 1
ATOM 693 C CA . PHE A 1 93 ? 10.028 -11.762 -18.059 1.00 97.81 93 PHE A CA 1
ATOM 694 C C . PHE A 1 93 ? 11.242 -11.816 -18.995 1.00 97.81 93 PHE A C 1
ATOM 696 O O . PHE A 1 93 ? 11.707 -12.908 -19.307 1.00 97.81 93 PHE A O 1
ATOM 703 N N . MET A 1 94 ? 11.778 -10.662 -19.410 1.00 98.25 94 MET A N 1
ATOM 704 C CA . MET A 1 94 ? 12.996 -10.609 -20.230 1.00 98.25 94 MET A CA 1
ATOM 705 C C . MET A 1 94 ? 14.190 -11.233 -19.506 1.00 98.25 94 MET A C 1
ATOM 707 O O . MET A 1 94 ? 14.917 -12.002 -20.119 1.00 98.25 94 MET A O 1
ATOM 711 N N . ILE A 1 95 ? 14.352 -10.958 -18.206 1.00 98.25 95 ILE A N 1
ATOM 712 C CA . ILE A 1 95 ? 15.408 -11.569 -17.383 1.00 98.25 95 ILE A CA 1
ATOM 713 C C . ILE A 1 95 ? 15.226 -13.087 -17.292 1.00 98.25 95 ILE A C 1
ATOM 715 O O . ILE A 1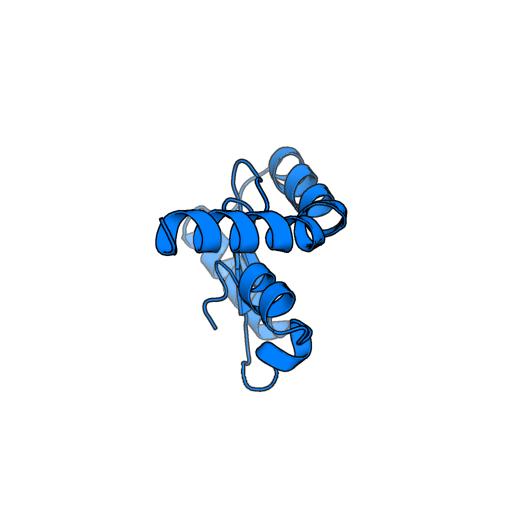 95 ? 16.201 -13.815 -17.365 1.00 98.25 95 ILE A O 1
ATOM 719 N N . ALA A 1 96 ? 13.995 -13.573 -17.126 1.00 97.88 96 ALA A N 1
ATOM 720 C CA . ALA A 1 96 ? 13.729 -15.007 -17.007 1.00 97.88 96 ALA A CA 1
ATOM 721 C C . ALA A 1 96 ? 13.863 -15.780 -18.333 1.00 97.88 96 ALA A C 1
ATOM 723 O O . ALA A 1 96 ? 13.954 -17.004 -18.308 1.00 97.88 96 ALA A O 1
ATOM 724 N N . SER A 1 97 ? 13.804 -15.082 -19.471 1.00 95.19 97 SER A N 1
ATOM 725 C CA . SER A 1 97 ? 13.829 -15.684 -20.813 1.00 95.19 97 SER A CA 1
ATOM 726 C C . SER A 1 97 ? 15.195 -15.590 -21.502 1.00 95.19 97 SER A C 1
ATOM 728 O O . SER A 1 97 ? 15.319 -16.072 -22.627 1.00 95.19 97 SER A O 1
ATOM 730 N N . GLY A 1 98 ? 16.172 -14.926 -20.878 1.00 84.81 98 GLY A N 1
ATOM 731 C CA . GLY A 1 98 ? 17.561 -14.830 -21.338 1.00 84.81 98 GLY A CA 1
ATOM 732 C C . GLY A 1 98 ? 18.470 -15.720 -20.510 1.00 84.81 98 GLY A C 1
ATOM 733 O O . GLY A 1 98 ? 19.427 -16.256 -21.105 1.00 84.81 98 GLY A O 1
#

pLDDT: mean 97.51, std 1.51, range [84.81, 98.69]

Secondary structure (DSSP, 8-state):
-B-TTHHHHHHHHT--HHHHTTT-SEEEEESSSTT--SS-EEEEE-HHHHHHHHHHHHHTT---SSTHHHHHHHHHHHHHTSTTHHHHHHHHHHHHH-

Organism: NCBI:txid1979941

Sequence (98 aa):
MDGARIFNASIKTGVSVDRIIKNCDSLSFCLSKGLGCPIGSVLVGSKPFIQRAIRCRRVLGGGMRQAGVLAAPGLFALRHNIERLHLDHKHAFMIASG